Protein AF-A0A5C8V6S3-F1 (afdb_monomer_lite)

Radius of gyration: 14.14 Å; chains: 1; bounding box: 38×40×38 Å

Secondary structure (DSSP, 8-state):
--EEEPTTS-SS-HHHHT-TTTS-GGGTHHHHHHHHHHHHHHTS----EEEEEETTEEEEESSS-SS-BSEEEEEEEETTEEEEEEEE--S-TTS--EEEESSHHHHHHHHHHHHHH---B----TT----

pLDDT: mean 82.83, std 15.42, range [31.67, 96.88]

Organism: NCBI:txid2603628

Structure (mmCIF, N/CA/C/O backbone):
data_AF-A0A5C8V6S3-F1
#
_entry.id   AF-A0A5C8V6S3-F1
#
loop_
_atom_site.group_PDB
_atom_site.id
_atom_site.type_symbol
_atom_site.label_atom_id
_atom_site.label_alt_id
_atom_site.label_comp_id
_atom_site.label_asym_id
_atom_site.label_entity_id
_atom_site.label_seq_id
_atom_site.pdbx_PDB_ins_code
_atom_site.Cartn_x
_atom_site.Cartn_y
_atom_site.Cartn_z
_atom_site.occupancy
_atom_site.B_iso_or_equiv
_atom_site.auth_seq_id
_atom_site.auth_comp_id
_atom_site.auth_asym_id
_atom_site.auth_atom_id
_atom_site.pdbx_PDB_model_num
ATOM 1 N N . MET A 1 1 ? -1.886 10.738 6.468 1.00 91.12 1 MET A N 1
ATOM 2 C CA . MET A 1 1 ? -2.646 9.776 7.284 1.00 91.12 1 MET A CA 1
ATOM 3 C C . MET A 1 1 ? -1.624 9.158 8.200 1.00 91.12 1 MET A C 1
ATOM 5 O O . MET A 1 1 ? -0.544 8.834 7.722 1.00 91.12 1 MET A O 1
ATOM 9 N N . GLU A 1 2 ? -1.895 9.025 9.494 1.00 89.31 2 GLU A N 1
ATOM 10 C CA . GLU A 1 2 ? -0.931 8.348 10.367 1.00 89.31 2 GLU A CA 1
ATOM 11 C C . GLU A 1 2 ? -0.958 6.835 10.090 1.00 89.31 2 GLU A C 1
ATOM 13 O O . GLU A 1 2 ? -1.977 6.173 10.298 1.00 89.31 2 GLU A O 1
ATOM 18 N N . LEU A 1 3 ? 0.164 6.299 9.608 1.00 90.69 3 LEU A N 1
ATOM 19 C CA . LEU A 1 3 ? 0.362 4.879 9.330 1.00 90.69 3 LEU A CA 1
ATOM 20 C C . LEU A 1 3 ? 0.985 4.187 10.547 1.00 90.69 3 LEU A C 1
ATOM 22 O O . LEU A 1 3 ? 2.193 4.257 10.775 1.00 90.69 3 LEU A O 1
ATOM 26 N N . LYS A 1 4 ? 0.158 3.510 11.344 1.00 88.44 4 LYS A N 1
ATOM 27 C CA . LYS A 1 4 ? 0.603 2.810 12.553 1.00 88.44 4 LYS A CA 1
ATOM 28 C C . LYS A 1 4 ? 1.166 1.442 12.194 1.00 88.44 4 LYS A C 1
ATOM 30 O O . LYS A 1 4 ? 0.440 0.576 11.719 1.00 88.44 4 LYS A O 1
ATOM 35 N N . SER A 1 5 ? 2.451 1.231 12.457 1.00 83.31 5 SER A N 1
ATOM 36 C CA . SER A 1 5 ? 3.054 -0.101 12.359 1.00 83.31 5 SER A CA 1
ATOM 37 C C . SER A 1 5 ? 2.456 -1.015 13.422 1.00 83.31 5 SER A C 1
ATOM 39 O O . SER A 1 5 ? 2.389 -0.630 14.589 1.00 83.31 5 SER A O 1
ATOM 41 N N . ILE A 1 6 ? 2.087 -2.236 13.046 1.00 82.88 6 ILE A N 1
ATOM 42 C CA . ILE A 1 6 ? 1.637 -3.241 14.017 1.00 82.88 6 ILE A CA 1
ATOM 43 C C . ILE A 1 6 ? 2.782 -3.652 14.963 1.00 82.88 6 ILE A C 1
ATOM 45 O O . ILE A 1 6 ? 3.946 -3.737 14.556 1.00 82.88 6 ILE A O 1
ATOM 49 N N . SER A 1 7 ? 2.472 -3.903 16.236 1.00 76.06 7 SER A N 1
ATOM 50 C CA . SER A 1 7 ? 3.439 -4.096 17.329 1.00 76.06 7 SER A CA 1
ATOM 51 C C . SER A 1 7 ? 4.319 -5.333 17.170 1.00 76.06 7 SER A C 1
ATOM 53 O O . SER A 1 7 ? 5.434 -5.373 17.691 1.00 76.06 7 SER A O 1
ATOM 55 N N . GLY A 1 8 ? 3.847 -6.340 16.434 1.00 68.75 8 GLY A N 1
ATOM 56 C CA . GLY A 1 8 ? 4.618 -7.545 16.147 1.00 68.75 8 GLY A CA 1
ATOM 57 C C . GLY A 1 8 ? 5.534 -7.438 14.926 1.00 68.75 8 GLY A C 1
ATOM 58 O O . GLY A 1 8 ? 6.158 -8.441 14.577 1.00 68.75 8 GLY A O 1
ATOM 59 N N . GLN A 1 9 ? 5.569 -6.310 14.207 1.00 69.75 9 GLN A N 1
ATOM 60 C CA . GLN A 1 9 ? 6.418 -6.149 13.019 1.00 69.75 9 GLN A CA 1
ATOM 61 C C . GLN A 1 9 ? 7.888 -5.980 13.432 1.00 69.75 9 GLN A C 1
ATOM 63 O O . GLN A 1 9 ? 8.198 -5.524 14.535 1.00 69.75 9 GLN A O 1
ATOM 68 N N . GLN A 1 10 ? 8.825 -6.391 12.566 1.00 61.94 10 GLN A N 1
ATOM 69 C CA . GLN A 1 10 ? 10.256 -6.162 12.803 1.00 61.94 10 GLN A CA 1
ATOM 70 C C . GLN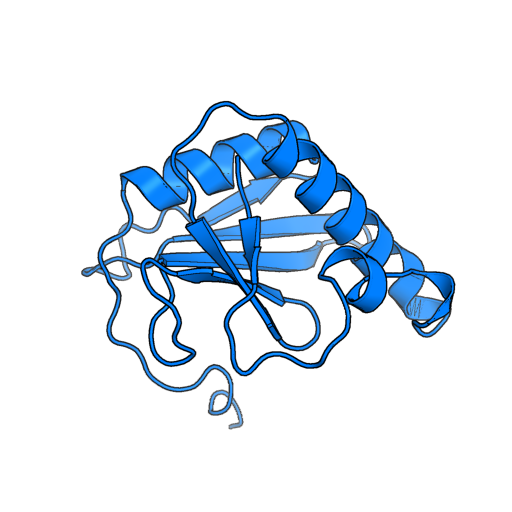 A 1 10 ? 10.518 -4.676 13.093 1.00 61.94 10 GLN A C 1
ATOM 72 O O . GLN A 1 10 ? 9.832 -3.818 12.557 1.00 61.94 10 GLN A O 1
ATOM 77 N N . LYS A 1 11 ? 11.564 -4.361 13.872 1.00 63.22 11 LYS A N 1
ATOM 78 C CA . LYS A 1 11 ? 11.929 -2.987 14.296 1.00 63.22 11 LYS A CA 1
ATOM 79 C C . LYS A 1 11 ? 12.157 -1.964 13.161 1.00 63.22 11 LYS A C 1
ATOM 81 O O . LYS A 1 11 ? 12.491 -0.820 13.447 1.00 63.22 11 LYS A O 1
ATOM 86 N N . ARG A 1 12 ? 12.075 -2.381 11.899 1.00 77.50 12 ARG A N 1
ATOM 87 C CA . ARG A 1 12 ? 12.287 -1.548 10.714 1.00 77.50 12 ARG A CA 1
ATOM 88 C C . ARG A 1 12 ? 10.997 -0.812 10.369 1.00 77.50 12 ARG A C 1
ATOM 90 O O . ARG A 1 12 ? 9.921 -1.395 10.458 1.00 77.50 12 ARG A O 1
ATOM 97 N N . THR A 1 13 ? 11.106 0.443 9.944 1.00 84.94 13 THR A N 1
ATOM 98 C CA . THR A 1 13 ? 9.944 1.187 9.439 1.00 84.94 13 THR A CA 1
ATOM 99 C C . THR A 1 13 ? 9.463 0.605 8.102 1.00 84.94 13 THR A C 1
ATOM 101 O O . THR A 1 13 ? 10.191 -0.140 7.439 1.00 84.94 13 THR A O 1
ATOM 104 N N . LEU A 1 14 ? 8.246 0.954 7.662 1.00 87.88 14 LEU A N 1
ATOM 105 C CA . LEU A 1 14 ? 7.730 0.537 6.347 1.00 87.88 14 LEU A CA 1
ATOM 106 C C . LEU A 1 14 ? 8.646 1.007 5.205 1.00 87.88 14 LEU A C 1
ATOM 108 O O . LEU A 1 14 ? 8.908 0.256 4.266 1.00 87.88 14 LEU A O 1
ATOM 112 N N . LEU A 1 15 ? 9.166 2.235 5.310 1.00 90.75 15 LEU A N 1
ATOM 113 C CA . LEU A 1 15 ? 10.106 2.804 4.343 1.00 90.75 15 LEU A CA 1
ATOM 114 C C . LEU A 1 15 ? 11.453 2.072 4.353 1.00 90.75 15 LEU A C 1
ATOM 116 O O . LEU A 1 15 ? 12.020 1.840 3.288 1.00 90.75 15 LEU A O 1
ATOM 120 N N . ASP A 1 16 ? 11.944 1.658 5.526 1.00 89.81 16 ASP A N 1
ATOM 121 C CA . ASP A 1 16 ? 13.167 0.851 5.617 1.00 89.81 16 ASP A CA 1
ATOM 122 C C . ASP A 1 16 ? 12.973 -0.521 4.965 1.00 89.81 16 ASP A C 1
ATOM 124 O O . ASP A 1 16 ? 13.842 -0.988 4.232 1.00 89.81 16 ASP A O 1
ATOM 128 N N . PHE A 1 17 ? 11.822 -1.163 5.195 1.00 89.25 17 PHE A N 1
ATOM 129 C CA . PHE A 1 17 ? 11.499 -2.455 4.588 1.00 89.25 17 PHE A CA 1
ATOM 130 C C . PHE A 1 17 ? 11.479 -2.378 3.055 1.00 89.25 17 PHE A C 1
ATOM 132 O O . PHE A 1 17 ? 12.025 -3.252 2.379 1.00 89.25 17 PHE A O 1
ATOM 139 N N . TYR A 1 18 ? 10.896 -1.315 2.498 1.00 90.88 18 TYR A N 1
ATOM 140 C CA . TYR A 1 18 ? 10.854 -1.075 1.056 1.00 90.88 18 TYR A CA 1
ATOM 141 C C . TYR A 1 18 ? 12.045 -0.271 0.529 1.00 90.88 18 TYR A C 1
ATOM 143 O O . TYR A 1 18 ? 11.972 0.263 -0.572 1.00 90.88 18 TYR A O 1
ATOM 151 N N . ASN A 1 19 ? 13.167 -0.189 1.246 1.00 91.12 19 ASN A N 1
ATOM 152 C CA . ASN A 1 19 ? 14.342 0.515 0.743 1.00 91.12 19 ASN A CA 1
ATOM 153 C C . ASN A 1 19 ? 14.891 -0.182 -0.522 1.00 91.12 19 ASN A C 1
ATOM 155 O O . ASN A 1 19 ? 15.414 -1.294 -0.418 1.00 91.12 19 ASN A O 1
ATOM 159 N N . PRO A 1 20 ? 14.883 0.456 -1.713 1.00 88.31 20 PRO A N 1
ATOM 160 C CA . PRO A 1 20 ? 15.287 -0.198 -2.964 1.00 88.31 20 PRO A CA 1
ATOM 161 C C . PRO A 1 20 ? 16.735 -0.709 -2.976 1.00 88.31 20 PRO A C 1
ATOM 163 O O . PRO A 1 20 ? 17.090 -1.547 -3.804 1.00 88.31 20 PRO A O 1
ATOM 166 N N . LYS A 1 21 ? 17.589 -0.206 -2.073 1.00 88.88 21 LYS A N 1
ATOM 167 C CA . LYS A 1 21 ? 18.980 -0.659 -1.914 1.00 88.88 21 LYS A CA 1
ATOM 168 C C . LYS A 1 21 ? 19.094 -2.034 -1.253 1.00 88.88 21 LYS A C 1
ATOM 170 O O . LYS A 1 21 ? 20.119 -2.684 -1.426 1.00 88.88 21 LYS A O 1
ATOM 175 N N . GLU A 1 22 ? 18.077 -2.457 -0.507 1.00 87.19 22 GLU A N 1
ATOM 176 C CA . GLU A 1 22 ? 18.049 -3.745 0.196 1.00 87.19 22 GLU A CA 1
ATOM 177 C C . GLU A 1 22 ? 17.432 -4.871 -0.646 1.00 87.19 22 GLU A C 1
ATOM 179 O O . GLU A 1 22 ? 17.546 -6.044 -0.293 1.00 87.19 22 GLU A O 1
ATOM 184 N N . TRP A 1 23 ? 16.813 -4.533 -1.781 1.00 87.06 23 TRP A N 1
ATOM 185 C CA . TRP A 1 23 ? 16.153 -5.488 -2.667 1.00 87.06 23 TRP A CA 1
ATOM 186 C C . TRP A 1 23 ? 17.042 -5.889 -3.856 1.00 87.06 23 TRP A C 1
ATOM 188 O O . TRP A 1 23 ? 17.851 -5.084 -4.334 1.00 87.06 23 TRP A O 1
ATOM 198 N N . PRO A 1 24 ? 16.888 -7.118 -4.395 1.00 86.69 24 PRO A N 1
ATOM 199 C CA . PRO A 1 24 ? 17.583 -7.542 -5.608 1.00 86.69 24 PRO A CA 1
ATOM 200 C C . PRO A 1 24 ? 17.371 -6.563 -6.770 1.00 86.69 24 PRO A C 1
ATOM 202 O O . PRO A 1 24 ? 16.282 -6.021 -6.949 1.00 86.69 24 PRO A O 1
ATOM 205 N N . SER A 1 25 ? 18.393 -6.377 -7.610 1.00 81.50 25 SER A N 1
ATOM 206 C CA . SER A 1 25 ? 18.384 -5.393 -8.710 1.00 81.50 25 SER A CA 1
ATOM 207 C C . SER A 1 25 ? 17.181 -5.525 -9.650 1.00 81.50 25 SER A C 1
ATOM 209 O O . SER A 1 25 ? 16.610 -4.521 -10.066 1.00 81.50 25 SER A O 1
ATOM 211 N N . GLN A 1 26 ? 16.774 -6.760 -9.926 1.00 81.12 26 GLN A N 1
ATOM 212 C CA . GLN A 1 26 ? 15.607 -7.124 -10.729 1.00 81.12 26 GLN A CA 1
ATOM 213 C C . GLN A 1 26 ? 14.272 -6.619 -10.157 1.00 81.12 26 GLN A C 1
ATOM 215 O O . GLN A 1 26 ? 13.292 -6.542 -10.887 1.00 81.12 26 GLN A O 1
ATOM 220 N N . TRP A 1 27 ? 14.205 -6.314 -8.859 1.00 80.94 27 TRP A N 1
ATOM 221 C CA . TRP A 1 27 ? 12.959 -5.984 -8.168 1.00 80.94 27 TRP A CA 1
ATOM 222 C C . TRP A 1 27 ? 12.867 -4.507 -7.797 1.00 80.94 27 TRP A C 1
ATOM 224 O O . TRP A 1 27 ? 11.816 -4.117 -7.321 1.00 80.94 27 TRP A O 1
ATOM 234 N N . LYS A 1 28 ? 13.898 -3.680 -8.050 1.00 82.88 28 LYS A N 1
ATOM 235 C CA . LYS A 1 28 ? 14.029 -2.283 -7.571 1.00 82.88 28 LYS A CA 1
ATOM 236 C C . LYS A 1 28 ? 12.818 -1.377 -7.789 1.00 82.88 28 LYS A C 1
ATOM 238 O O . LYS A 1 28 ? 12.550 -0.521 -6.955 1.00 82.88 28 LYS A O 1
ATOM 243 N N . LYS A 1 29 ? 12.066 -1.587 -8.865 1.00 90.19 29 LYS A N 1
ATOM 244 C CA . LYS A 1 29 ? 10.909 -0.751 -9.188 1.00 90.19 29 LYS A CA 1
ATOM 245 C C . LYS A 1 29 ? 9.732 -0.945 -8.220 1.00 90.19 29 LYS A C 1
ATOM 247 O O . LYS A 1 29 ? 9.073 0.025 -7.870 1.00 90.19 29 LYS A O 1
ATOM 252 N N . MET A 1 30 ? 9.503 -2.163 -7.725 1.00 92.50 30 MET A N 1
ATOM 253 C CA . MET A 1 30 ? 8.455 -2.432 -6.730 1.00 92.50 30 MET A CA 1
ATOM 254 C C . MET A 1 30 ? 8.671 -1.687 -5.391 1.00 92.50 30 MET A C 1
ATOM 256 O O . MET A 1 30 ? 7.761 -0.969 -4.982 1.00 92.50 30 MET A O 1
ATOM 260 N N . PRO A 1 31 ? 9.834 -1.785 -4.713 1.00 92.88 31 PRO A N 1
ATOM 261 C CA . PRO A 1 31 ? 10.100 -1.052 -3.482 1.00 92.88 31 PRO A CA 1
ATOM 262 C C . PRO A 1 31 ? 10.080 0.467 -3.693 1.00 92.88 31 PRO A C 1
ATOM 264 O O . PRO A 1 31 ? 9.593 1.181 -2.822 1.00 92.88 31 PRO A O 1
ATOM 267 N N . GLU A 1 32 ? 10.523 0.970 -4.854 1.00 94.25 32 GLU A N 1
ATOM 268 C CA . GLU A 1 32 ? 10.372 2.389 -5.218 1.00 94.25 32 GLU A CA 1
ATOM 269 C C . GLU A 1 32 ? 8.893 2.795 -5.255 1.00 94.25 32 GLU A C 1
ATOM 271 O O . GLU A 1 32 ? 8.496 3.753 -4.595 1.00 94.25 32 GLU A O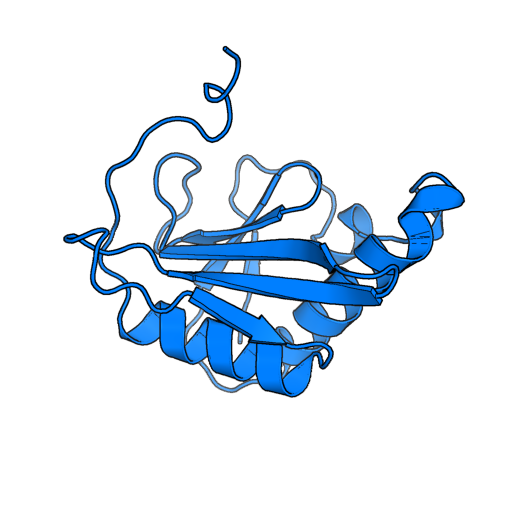 1
ATOM 276 N N . MET A 1 33 ? 8.059 2.024 -5.960 1.00 95.44 33 MET A N 1
ATOM 277 C CA . MET A 1 33 ? 6.618 2.263 -6.037 1.00 95.44 33 MET A CA 1
ATOM 278 C C . MET A 1 33 ? 5.946 2.217 -4.658 1.00 95.44 33 MET A C 1
ATOM 280 O O . MET A 1 33 ? 5.114 3.078 -4.363 1.00 95.44 33 MET A O 1
ATOM 284 N N . MET A 1 34 ? 6.297 1.251 -3.806 1.00 95.44 34 MET A N 1
ATOM 285 C CA . MET A 1 34 ? 5.750 1.154 -2.448 1.00 95.44 34 MET A CA 1
ATOM 286 C C . MET A 1 34 ? 6.192 2.326 -1.566 1.00 95.44 34 MET A C 1
ATOM 288 O O . MET A 1 34 ? 5.361 2.892 -0.860 1.00 95.44 34 MET A O 1
ATOM 292 N N . CYS A 1 35 ? 7.463 2.737 -1.634 1.00 95.12 35 CYS A N 1
ATOM 293 C CA . CYS A 1 35 ? 7.961 3.900 -0.897 1.00 95.12 35 CYS A CA 1
ATOM 294 C C . CYS A 1 35 ? 7.221 5.182 -1.277 1.00 95.12 35 CYS A C 1
ATOM 296 O O . CYS A 1 35 ? 6.831 5.942 -0.394 1.00 95.12 35 CYS A O 1
ATOM 298 N N . GLU A 1 36 ? 7.032 5.432 -2.575 1.00 96.25 36 GLU A N 1
ATOM 299 C CA . GLU A 1 36 ? 6.306 6.620 -3.031 1.00 96.25 36 GLU A CA 1
ATOM 300 C C . GLU A 1 36 ? 4.843 6.582 -2.581 1.00 96.25 36 GLU A C 1
ATOM 302 O O . GLU A 1 36 ? 4.350 7.576 -2.057 1.00 96.25 36 GLU A O 1
ATOM 307 N N . LEU A 1 37 ? 4.179 5.423 -2.659 1.00 96.88 37 LEU A N 1
ATOM 308 C CA . LEU A 1 37 ? 2.814 5.273 -2.151 1.00 96.88 37 LEU A CA 1
ATOM 309 C C . LEU A 1 37 ? 2.715 5.559 -0.643 1.00 96.88 37 LEU A C 1
ATOM 311 O O . LEU A 1 37 ? 1.814 6.282 -0.227 1.00 96.88 37 LEU A O 1
ATOM 315 N N . ILE A 1 38 ? 3.626 5.015 0.172 1.00 95.75 38 ILE A N 1
ATOM 316 C CA . ILE A 1 38 ? 3.645 5.234 1.628 1.00 95.75 38 ILE A CA 1
ATOM 317 C C . ILE A 1 38 ? 3.774 6.727 1.939 1.00 95.75 38 ILE A C 1
ATOM 319 O O . ILE A 1 38 ? 2.953 7.264 2.680 1.00 95.75 38 ILE A O 1
ATOM 323 N N . LYS A 1 39 ? 4.738 7.414 1.313 1.00 95.69 39 LYS A N 1
ATOM 324 C CA . LYS A 1 39 ? 4.919 8.864 1.482 1.00 95.69 39 LYS A CA 1
ATOM 325 C C . LYS A 1 39 ? 3.667 9.639 1.079 1.00 95.69 39 LYS A C 1
ATOM 327 O O . LYS A 1 39 ? 3.267 10.557 1.785 1.00 95.69 39 LYS A O 1
ATOM 332 N N . THR A 1 40 ? 3.032 9.280 -0.038 1.00 96.75 40 THR A N 1
ATOM 333 C CA . THR A 1 40 ? 1.788 9.922 -0.479 1.00 96.75 40 THR A CA 1
ATOM 334 C C . THR A 1 40 ? 0.668 9.732 0.542 1.00 96.75 40 THR A C 1
ATOM 336 O O . THR A 1 40 ? -0.002 10.700 0.893 1.00 96.75 40 THR A O 1
ATOM 339 N N . LEU A 1 41 ? 0.482 8.518 1.067 1.00 96.06 41 LEU A N 1
ATOM 340 C CA . LEU A 1 41 ? -0.539 8.229 2.079 1.00 96.06 41 LEU A CA 1
ATOM 341 C C . LEU A 1 41 ? -0.304 9.011 3.378 1.00 96.06 41 LEU A C 1
ATOM 343 O O . LEU A 1 41 ? -1.257 9.514 3.977 1.00 96.06 41 LEU A O 1
ATOM 347 N N . GLU A 1 42 ? 0.950 9.177 3.801 1.00 94.50 42 GLU A N 1
ATOM 348 C CA . GLU A 1 42 ? 1.305 9.958 4.992 1.00 94.50 42 GLU A CA 1
ATOM 349 C C . GLU A 1 42 ? 0.888 11.435 4.887 1.00 94.50 42 GLU A C 1
ATOM 351 O O . GLU A 1 42 ? 0.549 12.041 5.905 1.00 94.50 42 GLU A O 1
ATOM 356 N N . LEU A 1 43 ? 0.776 11.983 3.673 1.00 94.69 43 LEU A N 1
ATOM 357 C CA . LEU A 1 43 ? 0.365 13.371 3.422 1.00 94.69 43 LEU A CA 1
ATOM 358 C C . LEU A 1 43 ? -1.160 13.597 3.394 1.00 94.69 43 LEU A C 1
ATOM 360 O O . LEU A 1 43 ? -1.597 14.744 3.440 1.00 94.69 43 LEU A O 1
ATOM 364 N N . ILE A 1 44 ? -1.977 12.542 3.310 1.00 93.19 44 ILE A N 1
ATOM 365 C CA . ILE A 1 44 ? -3.445 12.658 3.180 1.00 93.19 44 ILE A CA 1
ATOM 366 C C . ILE A 1 44 ? -4.112 12.857 4.545 1.00 93.19 44 ILE A C 1
ATOM 368 O O . ILE A 1 44 ? -3.897 12.057 5.446 1.00 93.19 44 ILE A O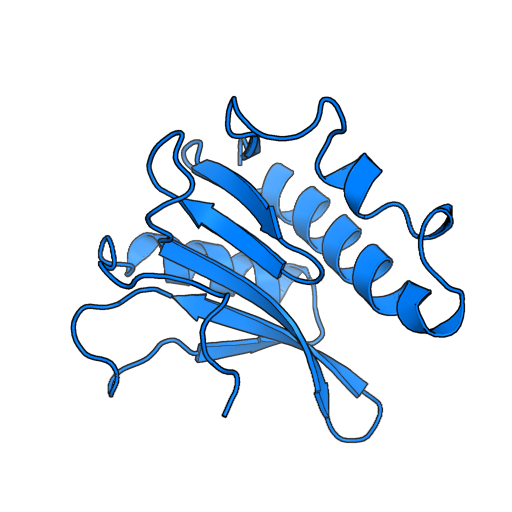 1
ATOM 372 N N . ASP A 1 45 ? -4.979 13.849 4.722 1.00 91.69 45 ASP A N 1
ATOM 373 C CA . ASP A 1 45 ? -5.748 13.971 5.969 1.00 91.69 45 ASP A CA 1
ATOM 374 C C . ASP A 1 45 ? -6.793 12.840 6.086 1.00 91.69 45 ASP A C 1
ATOM 376 O O . ASP A 1 45 ? -7.743 12.774 5.307 1.00 91.69 45 ASP A O 1
ATOM 380 N N . HIS A 1 46 ? -6.567 11.899 7.006 1.00 88.94 46 HIS A N 1
ATOM 381 C CA . HIS A 1 46 ? -7.395 10.712 7.237 1.00 88.94 46 HIS A CA 1
ATOM 382 C C . HIS A 1 46 ? -7.116 10.152 8.638 1.00 88.94 46 HIS A C 1
ATOM 384 O O . HIS A 1 46 ? -6.012 10.326 9.170 1.00 88.94 46 HIS A O 1
ATOM 390 N N . GLU A 1 47 ? -8.093 9.448 9.219 1.00 90.00 47 GLU A N 1
ATOM 391 C CA . GLU A 1 47 ? -7.935 8.771 10.510 1.00 90.00 47 GLU A CA 1
ATOM 392 C C . GLU A 1 47 ? -6.739 7.802 10.509 1.00 90.00 47 GLU A C 1
ATOM 394 O O . GLU A 1 47 ? -6.422 7.234 9.460 1.00 90.00 47 GLU A O 1
ATOM 399 N N . PRO A 1 48 ? -6.055 7.608 11.654 1.00 90.88 48 PRO A N 1
ATOM 400 C CA . PRO A 1 48 ? -4.943 6.673 11.737 1.00 90.88 48 PRO A CA 1
ATOM 401 C C . PRO A 1 48 ? -5.360 5.245 11.397 1.00 90.88 48 PRO A C 1
ATOM 403 O O . PRO A 1 48 ? -6.362 4.751 11.911 1.00 90.88 48 PRO A O 1
ATOM 406 N N . VAL A 1 49 ? -4.535 4.557 10.612 1.00 91.00 49 VAL A N 1
ATOM 407 C CA . VAL A 1 49 ? -4.788 3.178 10.174 1.00 91.00 49 VAL A CA 1
ATOM 408 C C . VAL A 1 49 ? -3.586 2.311 10.514 1.00 91.00 49 VAL A C 1
ATOM 410 O O . VAL A 1 49 ? -2.439 2.754 10.427 1.00 91.00 49 VAL A O 1
ATOM 413 N N . TRP A 1 50 ? -3.848 1.072 10.921 1.00 91.88 50 TRP A N 1
ATOM 414 C CA . TRP A 1 50 ? -2.801 0.095 11.182 1.00 91.88 50 TRP A CA 1
ATOM 415 C C . TRP A 1 50 ? -2.347 -0.539 9.875 1.00 91.88 50 TRP A C 1
ATOM 417 O O . TRP A 1 50 ? -3.157 -0.846 9.004 1.00 91.88 50 TRP A O 1
ATOM 427 N N . VAL A 1 51 ? -1.044 -0.720 9.714 1.00 91.56 51 VAL A N 1
ATOM 428 C CA . VAL A 1 51 ? -0.459 -1.174 8.457 1.00 91.56 51 VAL A CA 1
ATOM 429 C C . VAL A 1 51 ? 0.751 -2.062 8.704 1.00 91.56 51 VAL A C 1
ATOM 431 O O . VAL A 1 51 ? 1.508 -1.863 9.656 1.00 91.56 51 VAL A O 1
ATOM 434 N N . PHE A 1 52 ? 0.941 -3.043 7.827 1.00 88.69 52 PHE A N 1
ATOM 435 C CA . PHE A 1 52 ? 2.108 -3.913 7.847 1.00 88.69 52 PHE A CA 1
ATOM 436 C C . PHE A 1 52 ? 2.512 -4.388 6.459 1.00 88.69 52 PHE A C 1
ATOM 438 O O . PHE A 1 52 ? 1.750 -4.304 5.494 1.00 88.69 52 PHE A O 1
ATOM 445 N N . THR A 1 53 ? 3.743 -4.886 6.355 1.00 87.56 53 THR A N 1
ATOM 446 C CA . THR A 1 53 ? 4.278 -5.444 5.112 1.00 87.56 53 THR A CA 1
ATOM 447 C C . THR A 1 53 ? 4.301 -6.967 5.155 1.00 87.56 53 THR A C 1
ATOM 449 O O . THR A 1 53 ? 4.623 -7.572 6.177 1.00 87.56 53 THR A O 1
ATOM 452 N N . SER A 1 54 ? 3.996 -7.598 4.021 1.00 81.56 54 SER A N 1
ATOM 453 C CA . SER A 1 54 ? 4.191 -9.031 3.794 1.00 81.56 54 SER A CA 1
ATOM 454 C C . SER A 1 54 ? 4.807 -9.235 2.415 1.00 81.56 54 SER A C 1
ATOM 456 O O . SER A 1 54 ? 4.142 -9.064 1.399 1.00 81.56 54 SER A O 1
ATOM 458 N N . HIS A 1 55 ? 6.091 -9.594 2.357 1.00 82.12 55 HIS A N 1
ATOM 459 C CA . HIS A 1 55 ? 6.829 -9.746 1.096 1.00 82.12 55 HIS A CA 1
ATOM 460 C C . HIS A 1 55 ? 6.688 -8.521 0.170 1.00 82.12 55 HIS A C 1
ATOM 462 O O . HIS A 1 55 ? 7.316 -7.498 0.417 1.00 82.12 55 HIS A O 1
ATOM 468 N N . ALA A 1 56 ? 5.890 -8.628 -0.895 1.00 83.12 56 ALA A N 1
ATOM 469 C CA . ALA A 1 56 ? 5.662 -7.585 -1.897 1.00 83.12 56 ALA A CA 1
ATOM 470 C C . ALA A 1 56 ? 4.305 -6.871 -1.720 1.00 83.12 56 ALA A C 1
ATOM 472 O O . ALA A 1 56 ? 3.768 -6.311 -2.679 1.00 83.12 56 ALA A O 1
ATOM 473 N N . GLU A 1 57 ? 3.724 -6.948 -0.522 1.00 90.31 57 GLU A N 1
ATOM 474 C CA . GLU A 1 57 ? 2.371 -6.490 -0.217 1.00 90.31 57 GLU A CA 1
ATOM 475 C C . GLU A 1 57 ? 2.357 -5.545 0.986 1.00 90.31 57 GLU A C 1
ATOM 477 O O . GLU A 1 57 ? 3.053 -5.753 1.984 1.00 90.31 57 GLU A O 1
ATOM 482 N N . LEU A 1 58 ? 1.532 -4.506 0.886 1.00 92.44 58 LEU A N 1
ATOM 483 C CA . LEU A 1 58 ? 1.234 -3.557 1.952 1.00 92.44 58 LEU A CA 1
ATOM 484 C C . LEU A 1 58 ? -0.225 -3.751 2.366 1.00 92.44 58 LEU A C 1
ATOM 486 O O . LEU A 1 58 ? -1.125 -3.640 1.532 1.00 92.44 58 LEU A O 1
ATOM 490 N N . LEU A 1 59 ? -0.449 -4.066 3.636 1.00 92.19 59 LEU A N 1
ATOM 491 C CA . LEU A 1 59 ? -1.755 -4.442 4.162 1.00 92.19 59 LEU A CA 1
ATOM 492 C C . LEU A 1 59 ? -2.206 -3.454 5.223 1.00 92.19 59 LEU A C 1
ATOM 494 O O . LEU A 1 59 ? -1.442 -3.135 6.127 1.00 92.19 59 LEU A O 1
ATOM 498 N N . PHE A 1 60 ? -3.452 -3.012 5.117 1.00 91.81 60 PHE A N 1
ATOM 499 C CA . PHE A 1 60 ? -4.102 -2.085 6.035 1.00 91.81 60 PHE A CA 1
ATOM 500 C C . PHE A 1 60 ? -5.129 -2.843 6.870 1.00 91.81 60 PHE A C 1
ATOM 502 O O . PHE A 1 60 ? -5.872 -3.659 6.327 1.00 91.81 60 PHE A O 1
ATOM 509 N N . THR A 1 61 ? -5.194 -2.564 8.165 1.00 89.06 61 THR A N 1
ATOM 510 C CA . THR A 1 61 ? -6.088 -3.196 9.142 1.00 89.06 61 THR A CA 1
ATOM 511 C C . THR A 1 61 ? -6.646 -2.145 10.109 1.00 89.06 61 THR A C 1
ATOM 513 O O . THR A 1 61 ? -6.136 -1.026 10.220 1.00 89.06 61 THR A O 1
ATOM 516 N N . ASN A 1 62 ? -7.729 -2.491 10.801 1.00 85.25 62 ASN A N 1
ATOM 517 C CA . ASN A 1 62 ? -8.416 -1.605 11.737 1.00 85.25 62 ASN A CA 1
ATOM 518 C C . ASN A 1 62 ? -7.845 -1.667 13.161 1.00 85.25 62 ASN A C 1
ATOM 520 O O . ASN A 1 62 ? -8.196 -0.840 14.005 1.00 85.25 62 ASN A O 1
ATOM 524 N N . LYS A 1 63 ? -6.997 -2.654 13.457 1.00 86.56 63 LYS A N 1
ATOM 525 C CA . LYS A 1 63 ? -6.413 -2.873 14.781 1.00 86.56 63 LYS A CA 1
ATOM 526 C C . LYS A 1 63 ? -5.003 -3.440 14.648 1.00 86.56 63 LYS A C 1
ATOM 528 O O . LYS A 1 63 ? -4.571 -3.834 13.573 1.00 86.56 63 LYS A O 1
ATOM 533 N N . ASP A 1 64 ? -4.291 -3.477 15.761 1.00 85.12 64 ASP A N 1
ATOM 534 C CA . ASP A 1 64 ? -2.938 -4.018 15.841 1.00 85.12 64 ASP A CA 1
ATOM 535 C C . ASP A 1 64 ? -2.936 -5.558 15.756 1.00 85.12 64 ASP A C 1
ATOM 537 O O . ASP A 1 64 ? -2.799 -6.250 16.768 1.00 85.12 64 ASP A O 1
ATOM 541 N N . ASP A 1 65 ? -3.184 -6.113 14.566 1.00 77.25 65 ASP A N 1
ATOM 542 C CA . ASP A 1 65 ? -3.168 -7.554 14.333 1.00 77.25 65 ASP A CA 1
ATOM 543 C C . ASP A 1 65 ? -2.752 -7.968 12.912 1.00 77.25 65 ASP A C 1
ATOM 545 O O . ASP A 1 65 ? -2.710 -7.179 11.974 1.00 77.25 65 ASP A O 1
ATOM 549 N N . TYR A 1 66 ? -2.417 -9.253 12.777 1.00 73.94 66 TYR A N 1
ATOM 550 C CA . TYR A 1 66 ? -2.012 -9.883 11.514 1.00 73.94 66 TYR A CA 1
ATOM 551 C C . TYR A 1 66 ? -3.124 -10.718 10.864 1.00 73.94 66 TYR A C 1
ATOM 553 O O . TYR A 1 66 ? -2.897 -11.333 9.822 1.00 73.94 66 TYR A O 1
ATOM 561 N N . GLN A 1 67 ? -4.273 -10.864 11.530 1.00 74.00 67 GLN A N 1
ATOM 562 C CA . GLN A 1 67 ? -5.279 -11.857 11.143 1.00 74.00 67 GLN A CA 1
ATOM 563 C C . GLN A 1 67 ? -6.249 -11.321 10.098 1.00 74.00 67 GLN A C 1
ATOM 565 O O . GLN A 1 67 ? -6.638 -12.071 9.204 1.00 74.00 67 GLN A O 1
ATOM 570 N N . ASP A 1 68 ? -6.604 -10.043 10.213 1.00 78.38 68 ASP A N 1
ATOM 571 C CA . ASP A 1 68 ? -7.588 -9.387 9.368 1.00 78.38 68 ASP A CA 1
ATOM 572 C C . ASP A 1 68 ? -6.912 -8.263 8.562 1.00 78.38 68 ASP A C 1
ATOM 574 O O . ASP A 1 68 ? -5.970 -7.618 9.020 1.00 78.38 68 ASP A O 1
ATOM 578 N N . TRP A 1 69 ? -7.396 -8.014 7.347 1.00 85.81 69 TRP A N 1
ATOM 579 C CA . TRP A 1 69 ? -7.015 -6.845 6.553 1.00 85.81 69 TRP A CA 1
ATOM 580 C C . TRP A 1 69 ? -8.262 -6.223 5.922 1.00 85.81 69 TRP A C 1
ATOM 582 O O . TRP A 1 69 ? -9.243 -6.902 5.627 1.00 85.81 69 TRP A O 1
ATOM 592 N N . GLN A 1 70 ? -8.223 -4.909 5.739 1.00 88.81 70 GLN A N 1
ATOM 593 C CA . GLN A 1 70 ? -9.253 -4.085 5.111 1.00 88.81 70 GLN A CA 1
ATOM 594 C C . GLN A 1 70 ? -8.887 -3.728 3.676 1.00 88.81 70 GLN A C 1
ATOM 596 O O . GLN A 1 70 ? -9.733 -3.780 2.789 1.00 88.81 70 GLN A O 1
ATOM 601 N N . VAL A 1 71 ? -7.620 -3.384 3.436 1.00 91.75 71 VAL A N 1
ATOM 602 C CA . VAL A 1 71 ? -7.096 -3.093 2.099 1.00 91.75 71 VAL A CA 1
ATOM 603 C C . VAL A 1 71 ? -5.747 -3.776 1.917 1.00 91.75 71 VAL A C 1
ATOM 605 O O . VAL A 1 71 ? -4.905 -3.747 2.809 1.00 91.75 71 VAL A O 1
ATOM 608 N N . LEU A 1 72 ? -5.539 -4.378 0.751 1.00 92.12 72 LEU A N 1
ATOM 609 C CA . LEU A 1 72 ? -4.273 -4.952 0.314 1.00 92.12 72 LEU A CA 1
ATOM 610 C C . LEU A 1 72 ? -3.796 -4.208 -0.928 1.00 92.12 72 LEU A C 1
ATOM 612 O O . LEU A 1 72 ? -4.535 -4.070 -1.906 1.00 92.12 72 LEU A O 1
ATOM 616 N N . VAL A 1 73 ? -2.539 -3.779 -0.905 1.00 94.31 73 VAL A N 1
ATOM 617 C CA . VAL A 1 73 ? -1.848 -3.208 -2.058 1.00 94.31 73 VAL A CA 1
ATOM 618 C C . VAL A 1 73 ? -0.717 -4.129 -2.483 1.00 94.31 73 VAL A C 1
ATOM 620 O O . VAL A 1 73 ? 0.117 -4.528 -1.672 1.00 94.31 73 VAL A O 1
ATOM 623 N N . LYS A 1 74 ? -0.667 -4.431 -3.779 1.00 93.81 74 LYS A N 1
ATOM 624 C CA . LYS A 1 74 ? 0.383 -5.233 -4.411 1.00 93.81 74 LYS A CA 1
ATOM 625 C C . LYS A 1 74 ? 0.853 -4.559 -5.687 1.00 93.81 74 LYS A C 1
ATOM 627 O O . LYS A 1 74 ? 0.033 -4.036 -6.433 1.00 93.81 74 LYS A O 1
ATOM 632 N N . VAL A 1 75 ? 2.147 -4.618 -5.982 1.00 92.50 75 VAL A N 1
ATOM 633 C CA . VAL A 1 75 ? 2.638 -4.256 -7.318 1.00 92.50 75 VAL A CA 1
ATOM 634 C C . VAL A 1 75 ? 2.587 -5.494 -8.206 1.00 92.50 75 VAL A C 1
ATOM 636 O O . VAL A 1 75 ? 3.154 -6.532 -7.869 1.00 92.50 75 VAL A O 1
ATOM 639 N N . ILE A 1 76 ? 1.893 -5.391 -9.334 1.00 91.38 76 ILE A N 1
ATOM 640 C CA . ILE A 1 76 ? 1.791 -6.448 -10.346 1.00 91.38 76 ILE A CA 1
ATOM 641 C C . ILE A 1 76 ? 2.407 -5.986 -11.663 1.00 91.38 76 ILE A C 1
ATOM 643 O O . ILE A 1 76 ? 2.541 -4.786 -11.894 1.00 91.38 76 ILE A O 1
ATOM 647 N N . GLU A 1 77 ? 2.739 -6.930 -12.543 1.00 90.25 77 GLU A N 1
ATOM 648 C CA . GLU A 1 77 ? 3.246 -6.642 -13.884 1.00 90.25 77 GLU A CA 1
ATOM 649 C C . GLU A 1 77 ? 2.267 -7.134 -14.959 1.00 90.25 77 GLU A C 1
ATOM 651 O O . GLU A 1 77 ? 1.847 -8.289 -14.941 1.00 90.25 77 GLU A O 1
ATOM 656 N N . ILE A 1 78 ? 1.910 -6.248 -15.890 1.00 88.38 78 ILE A N 1
ATOM 657 C CA . ILE A 1 78 ? 1.077 -6.523 -17.067 1.00 88.38 78 ILE A CA 1
ATOM 658 C C . ILE A 1 78 ? 1.795 -5.911 -18.270 1.00 88.38 78 ILE A C 1
ATOM 660 O O . ILE A 1 78 ? 2.163 -4.738 -18.234 1.00 88.38 78 ILE A O 1
ATOM 664 N N . ASP A 1 79 ? 2.041 -6.697 -19.319 1.00 90.56 79 ASP A N 1
ATOM 665 C CA . ASP A 1 79 ? 2.717 -6.242 -20.545 1.00 90.56 79 ASP A CA 1
ATOM 666 C C . ASP A 1 79 ? 4.035 -5.484 -20.286 1.00 90.56 79 ASP A C 1
ATOM 668 O O . ASP A 1 79 ? 4.323 -4.453 -20.900 1.00 90.56 79 ASP A O 1
ATOM 672 N N . LYS A 1 80 ? 4.852 -5.997 -19.352 1.00 87.75 80 LYS A N 1
ATOM 673 C CA . LYS A 1 80 ? 6.133 -5.406 -18.905 1.00 87.75 80 LYS A CA 1
ATOM 674 C C . LYS A 1 80 ? 6.004 -4.029 -18.233 1.00 87.75 80 LYS A C 1
ATOM 676 O O . LYS A 1 80 ? 7.000 -3.324 -18.054 1.00 87.75 80 LYS A O 1
ATOM 681 N N . LYS A 1 81 ? 4.791 -3.619 -17.863 1.00 90.19 81 LYS A N 1
ATOM 682 C CA . LYS A 1 81 ? 4.509 -2.417 -17.074 1.00 90.19 81 LYS A CA 1
ATOM 683 C C . LYS A 1 81 ? 4.027 -2.816 -15.688 1.00 90.19 81 LYS A C 1
ATOM 685 O O . LYS A 1 81 ? 3.325 -3.808 -15.532 1.00 90.19 81 LYS A O 1
ATOM 690 N N . GLN A 1 82 ? 4.418 -2.037 -14.685 1.00 90.69 82 GLN A N 1
ATOM 691 C CA . GLN A 1 82 ? 4.071 -2.304 -13.292 1.00 90.69 82 GLN A CA 1
ATOM 692 C C . GLN A 1 82 ? 2.953 -1.381 -12.827 1.00 90.69 82 GLN A C 1
ATOM 694 O O . GLN A 1 82 ? 2.963 -0.196 -13.156 1.00 90.69 82 GLN A O 1
ATOM 699 N N . TYR A 1 83 ? 2.029 -1.940 -12.054 1.00 93.75 83 TYR A N 1
ATOM 700 C CA . TYR A 1 83 ? 0.824 -1.276 -11.570 1.00 93.75 83 TYR A CA 1
ATOM 701 C C . TYR A 1 83 ? 0.604 -1.600 -10.096 1.00 93.75 83 TYR A C 1
ATOM 703 O O . TYR A 1 83 ? 0.859 -2.722 -9.658 1.00 93.75 83 TYR A O 1
ATOM 711 N N . TYR A 1 84 ? 0.061 -0.647 -9.350 1.00 94.81 84 TYR A N 1
ATOM 712 C CA . TYR A 1 84 ? -0.588 -0.910 -8.076 1.00 94.81 84 TYR A CA 1
ATOM 713 C C . TYR A 1 84 ? -1.901 -1.646 -8.343 1.00 94.81 84 TYR A C 1
ATOM 715 O O . TYR A 1 84 ? -2.758 -1.148 -9.071 1.00 94.81 84 TYR A O 1
ATOM 723 N N . LYS A 1 85 ? -2.069 -2.816 -7.734 1.00 94.31 85 LYS A N 1
ATOM 724 C CA . LYS A 1 85 ? -3.344 -3.510 -7.576 1.00 94.31 85 LYS A CA 1
ATOM 725 C C . LYS A 1 85 ? -3.815 -3.289 -6.145 1.00 94.31 85 LYS A C 1
ATOM 727 O O . LYS A 1 85 ? -3.133 -3.704 -5.209 1.00 94.31 85 LYS A O 1
ATOM 732 N N . ILE A 1 86 ? -4.973 -2.658 -5.990 1.00 93.00 86 ILE A N 1
ATOM 733 C CA . ILE A 1 86 ? -5.601 -2.382 -4.698 1.00 93.00 86 ILE A CA 1
ATOM 734 C C . ILE A 1 86 ? -6.825 -3.280 -4.582 1.00 93.00 86 ILE A C 1
ATOM 736 O O . ILE A 1 86 ? -7.649 -3.323 -5.494 1.00 93.00 86 ILE A O 1
ATOM 740 N N . THR A 1 87 ? -6.932 -4.005 -3.475 1.00 90.19 87 THR A N 1
ATOM 741 C CA . THR A 1 87 ? -8.067 -4.883 -3.174 1.00 90.19 87 THR A CA 1
ATOM 742 C C . THR A 1 87 ? -8.634 -4.493 -1.818 1.00 90.19 87 THR A C 1
ATOM 744 O O . THR A 1 87 ? -7.883 -4.446 -0.850 1.00 90.19 87 THR A O 1
ATOM 747 N N . ALA A 1 88 ? -9.936 -4.220 -1.738 1.00 89.00 88 ALA A N 1
ATOM 748 C CA . ALA A 1 88 ? -10.634 -3.998 -0.472 1.00 89.00 88 ALA A CA 1
ATOM 749 C C . ALA A 1 88 ? -11.331 -5.284 0.003 1.00 89.00 88 ALA A C 1
ATOM 751 O O . ALA A 1 88 ? -11.951 -5.990 -0.796 1.00 89.00 88 ALA A O 1
ATOM 752 N N . ALA A 1 89 ? -11.247 -5.580 1.299 1.00 84.81 89 ALA A N 1
ATOM 753 C CA . ALA A 1 89 ? -11.941 -6.696 1.923 1.00 84.81 89 ALA A CA 1
ATOM 754 C C . ALA A 1 89 ? -13.446 -6.410 1.984 1.00 84.81 89 ALA A C 1
ATOM 756 O O . ALA A 1 89 ? -13.880 -5.335 2.399 1.00 84.81 89 ALA A O 1
ATOM 757 N N . GLN A 1 90 ? -14.256 -7.365 1.535 1.00 75.44 90 GLN A N 1
ATOM 758 C CA . GLN A 1 90 ? -15.707 -7.217 1.422 1.00 75.44 90 GLN A CA 1
ATOM 759 C C . GLN A 1 90 ? -16.405 -8.534 1.765 1.00 75.44 90 GLN A C 1
ATOM 761 O O . GLN A 1 90 ? -15.825 -9.607 1.606 1.00 75.44 90 GLN A O 1
ATOM 766 N N . GLU A 1 91 ? -17.667 -8.457 2.199 1.00 70.44 91 GLU A N 1
ATOM 767 C CA . GLU A 1 91 ? -18.476 -9.642 2.524 1.00 70.44 91 GLU A CA 1
ATOM 768 C C . GLU A 1 91 ? -18.815 -10.491 1.288 1.00 70.44 91 GLU A C 1
ATOM 770 O O . GLU A 1 91 ? -18.889 -11.715 1.383 1.00 70.44 91 GLU A O 1
ATOM 775 N N . ASN A 1 92 ? -19.007 -9.858 0.123 1.00 65.44 92 ASN A N 1
ATOM 776 C CA . ASN A 1 92 ? -19.345 -10.543 -1.123 1.00 65.44 92 ASN A CA 1
ATOM 777 C C . ASN A 1 92 ? -18.216 -10.411 -2.161 1.00 65.44 92 ASN A C 1
ATOM 779 O O . ASN A 1 92 ? -17.982 -9.305 -2.660 1.00 65.44 92 ASN A O 1
ATOM 783 N N . PRO A 1 93 ? -17.562 -11.521 -2.557 1.00 58.81 93 PRO A N 1
ATOM 784 C CA . PRO A 1 93 ? -16.411 -11.467 -3.440 1.00 58.81 93 PRO A CA 1
AT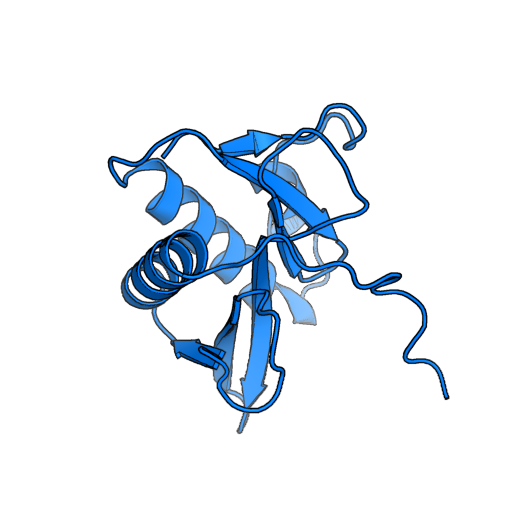OM 785 C C . PRO A 1 93 ? -16.708 -11.131 -4.911 1.00 58.81 93 PRO A C 1
ATOM 787 O O . PRO A 1 93 ? -15.814 -11.011 -5.740 1.00 58.81 93 PRO A O 1
ATOM 790 N N . TRP A 1 94 ? -17.974 -10.973 -5.285 1.00 54.81 94 TRP A N 1
ATOM 791 C CA . TRP A 1 94 ? -18.356 -10.730 -6.679 1.00 54.81 94 TRP A CA 1
ATOM 792 C C . TRP A 1 94 ? -18.607 -9.248 -6.998 1.00 54.81 94 TRP A C 1
ATOM 794 O O . TRP A 1 94 ? -18.967 -8.921 -8.127 1.00 54.81 94 TRP A O 1
ATOM 804 N N . HIS A 1 95 ? -18.455 -8.336 -6.030 1.00 50.97 95 HIS A N 1
ATOM 805 C CA . HIS A 1 95 ? -18.733 -6.891 -6.178 1.00 50.97 95 HIS A CA 1
ATOM 806 C C . HIS A 1 95 ? -17.502 -6.003 -5.935 1.00 50.97 95 HIS A C 1
ATOM 808 O O . HIS A 1 95 ? -17.612 -4.830 -5.585 1.00 50.97 95 HIS A O 1
ATOM 814 N N . HIS A 1 96 ? -16.314 -6.570 -6.129 1.00 57.34 96 HIS A N 1
ATOM 815 C CA . HIS A 1 96 ? -15.067 -5.989 -5.660 1.00 57.34 96 HIS A CA 1
ATOM 816 C C . HIS A 1 96 ? -14.681 -4.641 -6.268 1.00 57.34 96 HIS A C 1
ATOM 818 O O . HIS A 1 96 ? -14.535 -4.496 -7.482 1.00 57.34 96 HIS A O 1
ATOM 824 N N . LEU A 1 97 ? -14.320 -3.712 -5.377 1.00 62.97 97 LEU A N 1
ATOM 825 C CA . LEU A 1 97 ? -13.380 -2.628 -5.660 1.00 62.97 97 LEU A CA 1
ATOM 826 C C . LEU A 1 97 ? -11.971 -3.233 -5.766 1.00 62.97 97 LEU A C 1
ATOM 828 O O . LEU A 1 97 ? -11.178 -3.214 -4.827 1.00 62.97 97 LEU A O 1
ATOM 832 N N . THR A 1 98 ? -11.692 -3.842 -6.921 1.00 73.06 98 THR A N 1
ATOM 833 C CA . THR A 1 98 ? -10.319 -4.085 -7.370 1.00 73.06 98 THR A CA 1
ATOM 834 C C . THR A 1 98 ? -9.931 -2.934 -8.282 1.00 73.06 98 THR A C 1
ATOM 836 O O . THR A 1 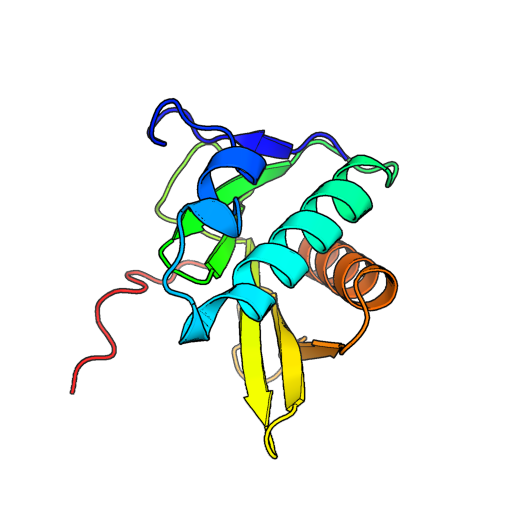98 ? -10.446 -2.814 -9.393 1.00 73.06 98 THR A O 1
ATOM 839 N N . GLY A 1 99 ? -9.056 -2.065 -7.788 1.00 83.44 99 GLY A N 1
ATOM 840 C CA . GLY A 1 99 ? -8.546 -0.919 -8.529 1.00 83.44 99 GLY A CA 1
ATOM 841 C C . GLY A 1 99 ? -7.147 -1.184 -9.071 1.00 83.44 99 GLY A C 1
ATOM 842 O O . GLY A 1 99 ? -6.348 -1.878 -8.436 1.00 83.44 99 GLY A O 1
ATOM 843 N N . PHE A 1 100 ? -6.843 -0.598 -10.227 1.00 90.94 100 PHE A N 1
ATOM 844 C CA . PHE A 1 100 ? -5.502 -0.588 -10.800 1.00 90.94 100 PHE A CA 1
ATOM 845 C C . PHE A 1 100 ? -5.059 0.846 -11.046 1.00 90.94 100 PHE A C 1
ATOM 847 O O . PHE A 1 100 ? -5.845 1.666 -11.516 1.00 90.94 100 PHE A O 1
ATOM 854 N N . SER A 1 101 ? -3.799 1.137 -10.749 1.00 92.69 101 SER A N 1
ATOM 855 C CA . SER A 1 101 ? -3.192 2.435 -11.036 1.00 92.69 101 SER A CA 1
ATOM 856 C C . SER A 1 101 ? -1.716 2.261 -11.372 1.00 92.69 101 SER A C 1
ATOM 858 O O . SER A 1 101 ? -1.042 1.426 -10.778 1.00 92.69 101 SER A O 1
ATOM 860 N N . ASP A 1 102 ? -1.184 3.049 -12.298 1.00 91.50 102 ASP A N 1
ATOM 861 C CA . ASP A 1 102 ? 0.260 3.213 -12.523 1.00 91.50 102 ASP A CA 1
ATOM 862 C C . ASP A 1 102 ? 0.828 4.463 -11.823 1.00 91.50 102 ASP A C 1
ATOM 864 O O . ASP A 1 102 ? 2.026 4.738 -11.900 1.00 91.50 102 ASP A O 1
ATOM 868 N N . ASN A 1 103 ? -0.019 5.202 -11.101 1.00 94.12 103 ASN A N 1
ATOM 869 C CA . ASN A 1 103 ? 0.303 6.445 -10.414 1.00 94.12 103 ASN A CA 1
ATOM 870 C C . ASN A 1 103 ? 0.047 6.333 -8.900 1.00 94.12 103 ASN A C 1
ATOM 872 O O . ASN A 1 103 ? -0.999 5.832 -8.481 1.00 94.12 103 ASN A O 1
ATOM 876 N N . HIS A 1 104 ? 0.975 6.828 -8.075 1.00 95.25 104 HIS A N 1
ATOM 877 C CA . HIS A 1 104 ? 0.872 6.738 -6.613 1.00 95.25 104 HIS A CA 1
ATOM 878 C C . HIS A 1 104 ? -0.257 7.599 -6.020 1.00 95.25 104 HIS A C 1
ATOM 880 O O . HIS A 1 104 ? -0.855 7.179 -5.036 1.00 95.25 104 HIS A O 1
ATOM 886 N N . ASN A 1 105 ? -0.615 8.742 -6.622 1.00 95.69 105 ASN A N 1
ATOM 887 C CA . ASN A 1 105 ? -1.728 9.574 -6.142 1.00 95.69 105 ASN A CA 1
ATOM 888 C C . ASN A 1 105 ? -3.063 8.861 -6.360 1.00 95.69 105 ASN A C 1
ATOM 890 O O . ASN A 1 105 ? -3.815 8.658 -5.412 1.00 95.69 105 ASN A O 1
ATOM 894 N N . SER A 1 106 ? -3.315 8.378 -7.579 1.00 94.94 106 SER A N 1
ATOM 895 C CA . SER A 1 106 ? -4.533 7.612 -7.874 1.00 94.94 106 SER A CA 1
ATOM 896 C C . SER A 1 106 ? -4.576 6.279 -7.117 1.00 94.94 106 SER A C 1
ATOM 898 O O . SER A 1 106 ? -5.641 5.827 -6.709 1.00 94.94 106 SER A O 1
ATOM 900 N N . ALA A 1 107 ? -3.423 5.651 -6.862 1.00 95.69 107 ALA A N 1
ATOM 901 C CA . ALA A 1 107 ? -3.353 4.473 -5.999 1.00 95.69 107 ALA A CA 1
ATOM 902 C C . ALA A 1 107 ? -3.723 4.808 -4.545 1.00 95.69 107 ALA A C 1
ATOM 904 O O . ALA A 1 107 ? -4.456 4.046 -3.919 1.00 95.69 107 ALA A O 1
ATOM 905 N N . ALA A 1 108 ? -3.267 5.947 -4.019 1.00 96.06 108 ALA A N 1
ATOM 906 C CA . ALA A 1 108 ? -3.626 6.402 -2.682 1.00 96.06 108 ALA A CA 1
ATOM 907 C C . ALA A 1 108 ? -5.130 6.705 -2.570 1.00 96.06 108 ALA A C 1
ATOM 909 O O . ALA A 1 108 ? -5.765 6.259 -1.619 1.00 96.06 108 ALA A O 1
ATOM 910 N N . GLU A 1 109 ? -5.733 7.355 -3.570 1.00 94.38 109 GLU A N 1
ATOM 911 C CA . GLU A 1 109 ? -7.190 7.566 -3.634 1.00 94.38 109 GLU A CA 1
ATOM 912 C C . GLU A 1 109 ? -7.968 6.243 -3.601 1.00 94.38 109 GLU A C 1
ATOM 914 O O . GLU A 1 109 ? -8.978 6.124 -2.901 1.00 94.38 109 GLU A O 1
ATOM 919 N N . LEU A 1 110 ? -7.480 5.223 -4.315 1.00 93.75 110 LEU A N 1
ATOM 920 C CA . LEU A 1 110 ? -8.070 3.883 -4.306 1.00 93.75 110 LEU A CA 1
ATOM 921 C C . LEU A 1 110 ? -7.924 3.194 -2.945 1.00 93.75 110 LEU A C 1
ATOM 923 O O . LEU A 1 110 ? -8.849 2.501 -2.528 1.00 93.75 110 LEU A O 1
ATOM 927 N N . VAL A 1 111 ? -6.805 3.391 -2.240 1.00 94.75 111 VAL A N 1
ATOM 928 C CA . VAL A 1 111 ? -6.622 2.887 -0.869 1.00 94.75 111 VAL A CA 1
ATOM 929 C C . VAL A 1 111 ? -7.637 3.525 0.074 1.00 94.75 111 VAL A C 1
ATOM 931 O O . VAL A 1 111 ? -8.338 2.799 0.771 1.00 94.75 111 VAL A O 1
ATOM 934 N N . ILE A 1 112 ? -7.775 4.854 0.057 1.00 93.62 112 ILE A N 1
ATOM 935 C CA . ILE A 1 112 ? -8.736 5.574 0.910 1.00 93.62 112 ILE A CA 1
ATOM 936 C C . ILE A 1 112 ? -10.177 5.159 0.589 1.00 93.62 112 ILE A C 1
ATOM 938 O O . ILE A 1 112 ? -10.954 4.833 1.488 1.00 93.62 112 ILE A O 1
ATOM 942 N N . SER A 1 113 ? -10.521 5.083 -0.699 1.00 90.94 113 SER A N 1
ATOM 943 C CA . SER A 1 113 ? -11.827 4.586 -1.144 1.00 90.94 113 SER A CA 1
ATOM 944 C C . SER A 1 113 ? -12.070 3.162 -0.643 1.00 90.94 113 SER A C 1
ATOM 946 O O . SER A 1 113 ? -13.128 2.878 -0.086 1.00 90.94 113 SER A O 1
ATOM 948 N N . GLY A 1 114 ? -11.070 2.284 -0.767 1.00 90.12 114 GLY A N 1
ATOM 949 C CA . GLY A 1 114 ? -11.109 0.918 -0.255 1.00 90.12 114 GLY A CA 1
ATOM 950 C C . GLY A 1 114 ? -11.344 0.855 1.253 1.00 90.12 114 GLY A C 1
ATOM 951 O O . GLY A 1 114 ? -12.217 0.110 1.688 1.00 90.12 114 GLY A O 1
ATOM 952 N N . LEU A 1 115 ? -10.638 1.672 2.040 1.00 90.00 115 LEU A N 1
ATOM 953 C CA . LEU A 1 115 ? -10.802 1.743 3.494 1.00 90.00 115 LEU A CA 1
ATOM 954 C C . LEU A 1 115 ? -12.244 2.112 3.874 1.00 90.00 115 LEU A C 1
ATOM 956 O O . LEU A 1 115 ? -12.839 1.429 4.704 1.00 90.00 115 LEU A O 1
ATOM 960 N N . SER A 1 116 ? -12.836 3.102 3.196 1.00 88.00 116 SER A N 1
ATOM 961 C CA . SER A 1 116 ? -14.200 3.587 3.477 1.00 88.00 116 SER A CA 1
ATOM 962 C C . SER A 1 116 ? -15.331 2.601 3.169 1.00 88.00 116 SER A C 1
ATOM 964 O O . SER A 1 116 ? -16.407 2.701 3.756 1.00 88.00 116 SER A O 1
ATOM 966 N N . VAL A 1 117 ? -15.110 1.654 2.252 1.00 82.94 117 VAL A N 1
ATOM 967 C CA . VAL A 1 117 ? -16.119 0.649 1.869 1.00 82.94 117 VAL A CA 1
ATOM 968 C C . VAL A 1 117 ? -15.805 -0.745 2.400 1.00 82.94 117 VAL A C 1
ATOM 970 O O . VAL A 1 117 ? -16.604 -1.665 2.215 1.00 82.94 117 VAL A O 1
ATOM 973 N N . SER A 1 118 ? -14.618 -0.932 2.978 1.00 81.19 118 SER A N 1
ATOM 974 C CA . SER A 1 118 ? -14.172 -2.239 3.439 1.00 81.19 118 SER A CA 1
ATOM 975 C C . SER A 1 118 ? -15.032 -2.727 4.601 1.00 81.19 118 SER A C 1
ATOM 977 O O . SER A 1 118 ? -15.299 -2.003 5.560 1.00 81.19 118 SER A O 1
ATOM 979 N N . ALA A 1 119 ? -15.437 -3.990 4.532 1.00 74.94 119 ALA A N 1
ATOM 980 C CA . ALA A 1 119 ? -15.865 -4.716 5.715 1.00 74.94 119 ALA A CA 1
ATOM 981 C C . ALA A 1 119 ? -14.626 -5.373 6.333 1.00 74.94 119 ALA A C 1
ATOM 983 O O . ALA A 1 119 ? -13.704 -5.755 5.609 1.00 74.94 119 ALA A O 1
ATOM 984 N N . ILE A 1 120 ? -14.600 -5.545 7.658 1.00 68.75 120 ILE A N 1
ATOM 985 C CA . ILE A 1 120 ? -13.560 -6.357 8.306 1.00 68.75 120 ILE A CA 1
ATOM 986 C C . ILE A 1 120 ? -13.713 -7.785 7.773 1.00 68.75 120 ILE A C 1
ATOM 988 O O . ILE A 1 120 ? -14.635 -8.513 8.146 1.00 68.75 120 ILE A O 1
ATOM 992 N N . GLY A 1 121 ? -12.849 -8.159 6.835 1.00 59.47 121 GLY A N 1
ATOM 993 C CA . GLY A 1 121 ? -12.946 -9.425 6.133 1.00 59.47 121 GLY A CA 1
ATOM 994 C C . GLY A 1 121 ? -12.311 -10.544 6.940 1.00 59.47 121 GLY A C 1
ATOM 995 O O . GLY A 1 121 ? -11.096 -10.578 7.101 1.00 59.47 121 GLY A O 1
ATOM 996 N N . LYS A 1 122 ? -13.122 -11.514 7.376 1.00 56.59 122 LYS A N 1
ATOM 997 C CA . LYS A 1 122 ? -12.628 -12.825 7.813 1.00 56.59 122 LYS A CA 1
ATOM 998 C C . LYS A 1 122 ? -12.152 -13.597 6.585 1.00 56.59 122 LYS A C 1
ATOM 1000 O O . LYS A 1 122 ? -12.978 -14.238 5.946 1.00 56.59 122 LYS A O 1
ATOM 1005 N N . ASN A 1 123 ? -10.860 -13.598 6.265 1.00 53.22 123 ASN A N 1
ATOM 1006 C CA . ASN A 1 123 ? -10.280 -14.720 5.525 1.00 53.22 123 ASN A CA 1
ATOM 1007 C C . ASN A 1 123 ? -8.794 -14.932 5.825 1.00 53.22 123 ASN A C 1
ATOM 1009 O O . ASN A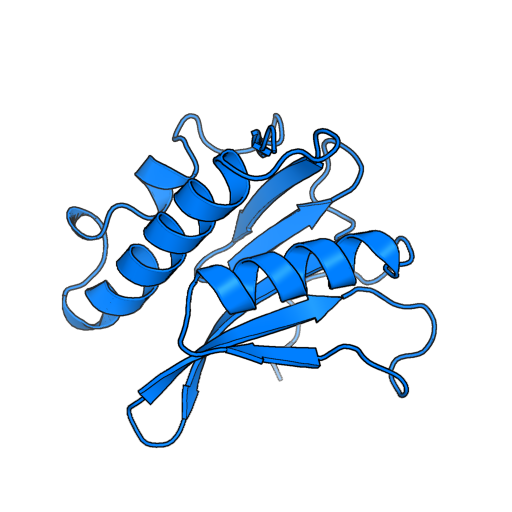 1 123 ? -7.952 -14.054 5.667 1.00 53.22 123 ASN A O 1
ATOM 1013 N N . ARG A 1 124 ? -8.535 -16.165 6.275 1.00 46.47 124 ARG A N 1
ATOM 1014 C CA . ARG A 1 124 ? -7.264 -16.734 6.715 1.00 46.47 124 ARG A CA 1
ATOM 1015 C C . ARG A 1 124 ? -6.241 -16.787 5.581 1.00 46.47 124 ARG A C 1
ATOM 1017 O O . ARG A 1 124 ? -6.560 -17.234 4.488 1.00 46.47 124 ARG A O 1
ATOM 1024 N N . ASN A 1 125 ? -4.990 -16.534 5.957 1.00 38.97 125 ASN A N 1
ATOM 1025 C CA . ASN A 1 125 ? -3.770 -17.006 5.303 1.00 38.97 125 ASN A CA 1
ATOM 1026 C C . ASN A 1 125 ? -3.562 -16.550 3.852 1.00 38.97 125 ASN A C 1
ATOM 1028 O O . ASN A 1 125 ? -3.838 -17.279 2.907 1.00 38.97 125 ASN A O 1
ATOM 1032 N N . ILE A 1 126 ? -2.798 -15.467 3.711 1.00 45.94 126 ILE A N 1
ATOM 1033 C CA . ILE A 1 126 ? -2.017 -15.104 2.509 1.00 45.94 126 ILE A CA 1
ATOM 1034 C C . ILE A 1 126 ? -0.979 -16.212 2.145 1.00 45.94 126 ILE A C 1
ATOM 1036 O O . ILE A 1 126 ? -0.206 -16.088 1.204 1.00 45.94 126 ILE A O 1
ATOM 1040 N N . PHE A 1 127 ? -0.961 -17.339 2.870 1.00 40.53 127 PHE A N 1
ATOM 1041 C CA . PHE A 1 127 ? 0.016 -18.425 2.766 1.00 40.53 127 PHE A CA 1
ATOM 1042 C C . PHE A 1 127 ? -0.551 -19.777 2.284 1.00 40.53 127 PHE A C 1
ATOM 1044 O O . PHE A 1 127 ? 0.148 -20.777 2.416 1.00 40.53 127 PHE A O 1
ATOM 1051 N N . LEU A 1 128 ? -1.780 -19.863 1.751 1.00 33.97 128 LEU A N 1
ATOM 1052 C CA . LEU A 1 128 ? -2.347 -21.155 1.306 1.00 33.97 128 LEU A CA 1
ATOM 1053 C C . LEU A 1 128 ? -2.869 -21.224 -0.139 1.00 33.97 128 LEU A C 1
ATOM 1055 O O . LEU A 1 128 ? -3.465 -22.237 -0.489 1.00 33.97 128 LEU A O 1
ATOM 1059 N N . ASP A 1 129 ? -2.541 -20.270 -1.013 1.00 31.67 129 ASP A N 1
ATOM 1060 C CA . ASP A 1 129 ? -2.618 -20.509 -2.468 1.00 31.67 129 ASP A CA 1
ATOM 1061 C C . ASP A 1 129 ? -1.302 -21.126 -2.965 1.00 31.67 129 ASP A C 1
ATOM 1063 O O . ASP A 1 129 ? -0.533 -20.561 -3.739 1.00 31.67 129 ASP A O 1
ATOM 1067 N N . SER A 1 130 ? -1.012 -22.311 -2.435 1.00 37.31 130 SER A N 1
ATOM 1068 C CA . SER A 1 130 ? -0.102 -23.279 -3.037 1.00 37.31 130 SER A CA 1
ATOM 1069 C C . SER A 1 130 ? -0.916 -24.538 -3.283 1.00 37.31 130 SER A C 1
ATOM 1071 O O . SER A 1 130 ? -1.089 -25.329 -2.359 1.00 37.31 130 SER A O 1
ATOM 1073 N N . ASN A 1 131 ? -1.461 -24.662 -4.493 1.00 32.44 131 ASN A N 1
ATOM 1074 C CA . ASN A 1 131 ? -1.694 -25.923 -5.203 1.00 32.44 131 ASN A CA 1
ATOM 1075 C C . ASN A 1 131 ? -2.023 -25.637 -6.668 1.00 32.44 131 ASN A C 1
ATOM 1077 O O . ASN A 1 131 ? -3.069 -25.003 -6.924 1.00 32.44 131 ASN A O 1
#

Foldseek 3Di:
DAEAEAPPAPPDDLLRVLPLVVDDPVCSVLSVLSNLLVVLLVPDPDDYWYWDDDDQKIFTDRDRDDQWGAKIWGWDDDPNAIWIFIWGADPDPPPTLTDIGSDSNVSSVSNVVSNVHHDRHRDDDPPPPPD

Sequence (131 aa):
MELKSISGQQKRTLLDFYNPKEWPSQWKKMPEMMCELIKTLELIDHEPVWVFTSHAELLFTNKDDYQDWQVLVKVIEIDKKQYYKITAAQENPWHHLTGFSDNHNSAAELVISGLSVSAIGKNRNIFLDSN